Protein AF-A0A3C0X0D8-F1 (afdb_monomer)

Radius of gyration: 14.56 Å; Cα contacts (8 Å, |Δi|>4): 259; chains: 1; bounding box: 40×28×38 Å

Solvent-accessible surface area (backbone atoms only — not comparable to full-atom values): 8316 Å² total; per-residue (Å²): 104,48,67,62,40,47,53,43,26,44,54,46,32,42,74,73,70,47,90,78,86,70,84,64,92,65,103,64,91,64,56,74,63,59,50,51,54,49,46,70,69,69,54,48,88,61,46,81,46,67,41,60,40,74,54,101,51,51,78,62,48,28,42,32,29,27,16,48,43,81,77,11,41,61,46,24,49,31,28,44,55,35,44,60,74,66,5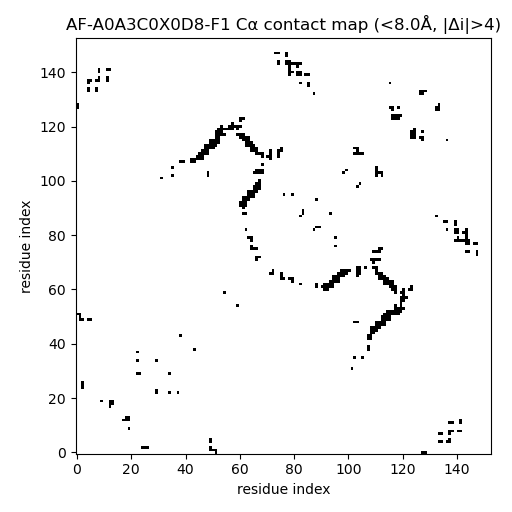8,84,42,72,96,37,72,68,42,80,45,81,45,89,44,82,70,21,58,48,85,80,36,38,18,28,34,36,26,68,16,12,65,44,7,71,72,32,34,55,46,58,70,32,66,68,52,37,49,52,52,14,48,20,40,34,48,6,52,51,52,36,54,66,72,72,109

Nearest PDB structures (foldseek):
  1jwq-assembly1_A  TM=9.237E-01  e=7.953E-11  Paenibacillus polymyxa
  5emi-assembly1_A  TM=9.164E-01  e=5.069E-09  Nostoc punctiforme PCC 73102
  7rag-assembly1_B-2  TM=9.005E-01  e=4.011E-09  Clostridioides difficile
  4rn7-assembly1_A  TM=9.120E-01  e=2.189E-08  Clostridioides difficile 630
  8c0j-assembly1_A  TM=8.207E-01  e=1.267E-07  Citrobacter rodentium

pLDDT: mean 95.79, std 3.97, range [72.44, 98.81]

Foldseek 3Di:
DQLLLVVLLVVLLVVVVDDDDDQDNDPDDRDLVSLLVVCVVVLDQEAEAGAAAADPAQPAKAKEKEAADPLLLLLSVLLVVLQVVLVLGVVHDYHYDYDDDSQRPDPSHRYMYMHQIYCSHPSSVVLVPDPVSSNSSSNSNSRSNVVSVVVVD

Mean predicted aligned error: 2.76 Å

Sequence (153 aa):
ANLTLAFKIKAELEKMGAEVHMTRTGDTTSSTDDKLQMIRRIKPDYCIAVHHNSNNSSSPHGFGSYYSTPYSKKAAEYVLAQTRGTGIYDNSKEIFKWHYYFMARSSVCPVVLTENGFISNPTDFESIKDDGKNTLKAKAIARGIADYFNSIQ

Secondary structure (DSSP, 8-state):
-HHHHHHHHHHHHHHTT-----S-SSSSPPPHHHHHHHHHHH--S-EEEEEEE--SSS---SEEEEESSHHHHHHHHHHHHHHHTT-TTTTS--EEEE---TTTT-SSS-EEEEEEEETTSHHHHHHHH-HHHHHHHHHHHHHHHHHHHHTT-

Structure (mmCIF, N/CA/C/O backbone):
data_AF-A0A3C0X0D8-F1
#
_entry.id   AF-A0A3C0X0D8-F1
#
loop_
_atom_site.group_PDB
_atom_site.id
_atom_site.type_symbol
_atom_site.label_atom_id
_atom_site.label_alt_id
_atom_site.label_comp_id
_atom_site.label_asym_id
_atom_site.label_entity_id
_atom_site.label_seq_id
_atom_site.pdbx_PDB_ins_code
_atom_site.Cartn_x
_atom_site.Cartn_y
_atom_site.Cartn_z
_atom_site.occupancy
_atom_site.B_iso_or_equiv
_atom_site.auth_seq_id
_atom_site.auth_comp_id
_atom_site.auth_asym_id
_atom_site.auth_atom_id
_atom_site.pdbx_PDB_model_num
ATOM 1 N N . ALA A 1 1 ? 10.060 7.113 -2.965 1.00 90.50 1 ALA A N 1
ATOM 2 C CA . ALA A 1 1 ? 9.076 6.116 -3.447 1.00 90.50 1 ALA A CA 1
ATOM 3 C C . ALA A 1 1 ? 7.977 5.844 -2.411 1.00 90.50 1 ALA A C 1
ATOM 5 O O . ALA A 1 1 ? 6.869 6.324 -2.605 1.00 90.50 1 ALA A O 1
ATOM 6 N N . ASN A 1 2 ? 8.256 5.161 -1.287 1.00 96.69 2 ASN A N 1
ATOM 7 C CA . ASN A 1 2 ? 7.209 4.788 -0.310 1.00 96.69 2 ASN A CA 1
ATOM 8 C C . ASN A 1 2 ? 6.441 5.993 0.249 1.00 96.69 2 ASN A C 1
ATOM 10 O O . ASN A 1 2 ? 5.218 5.965 0.286 1.00 96.69 2 ASN A O 1
ATOM 14 N N . LEU A 1 3 ? 7.152 7.052 0.664 1.00 96.56 3 LEU A N 1
ATOM 15 C CA . LEU A 1 3 ? 6.530 8.242 1.258 1.00 96.56 3 LEU A CA 1
ATOM 16 C C . LEU A 1 3 ? 5.560 8.925 0.284 1.00 96.56 3 LEU A C 1
ATOM 18 O O . LEU A 1 3 ? 4.445 9.264 0.665 1.00 96.56 3 LEU A O 1
ATOM 22 N N . THR A 1 4 ? 5.963 9.062 -0.980 1.00 97.12 4 THR A N 1
ATOM 23 C CA . THR A 1 4 ? 5.140 9.632 -2.055 1.00 97.12 4 THR A CA 1
ATOM 24 C C . THR 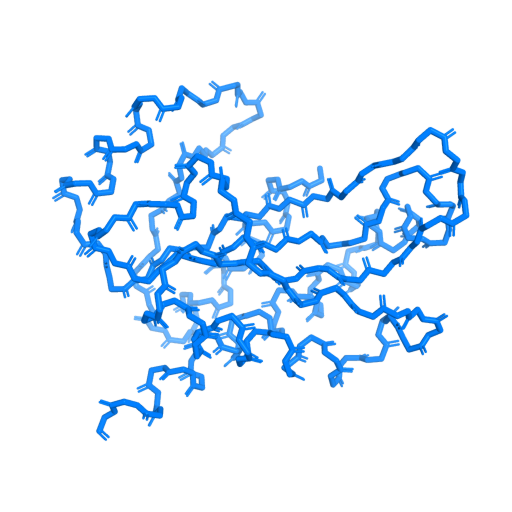A 1 4 ? 3.836 8.858 -2.233 1.00 97.12 4 THR A C 1
ATOM 26 O O . THR A 1 4 ? 2.761 9.454 -2.230 1.00 97.12 4 THR A O 1
ATOM 29 N N . LEU A 1 5 ? 3.913 7.526 -2.339 1.00 98.50 5 LEU A N 1
ATOM 30 C CA . LEU A 1 5 ? 2.724 6.686 -2.473 1.00 98.50 5 LEU A CA 1
ATOM 31 C C . LEU A 1 5 ? 1.853 6.732 -1.208 1.00 98.50 5 LEU A C 1
ATOM 33 O O . LEU A 1 5 ? 0.635 6.842 -1.308 1.00 98.50 5 LEU A O 1
ATOM 37 N N . ALA A 1 6 ? 2.464 6.722 -0.021 1.00 98.50 6 ALA A N 1
ATOM 38 C CA . ALA A 1 6 ? 1.746 6.798 1.248 1.00 98.50 6 ALA A CA 1
ATOM 39 C C . ALA A 1 6 ? 0.968 8.118 1.408 1.00 98.50 6 ALA A C 1
ATOM 41 O O . ALA A 1 6 ? -0.170 8.095 1.866 1.00 98.50 6 ALA A O 1
ATOM 42 N N . PHE A 1 7 ? 1.518 9.257 0.966 1.00 98.62 7 PHE A N 1
ATOM 43 C CA . PHE A 1 7 ? 0.779 10.526 0.942 1.00 98.62 7 PHE A CA 1
ATOM 44 C C . PHE A 1 7 ? -0.417 10.503 -0.012 1.00 98.62 7 PHE A C 1
ATOM 46 O O . PHE A 1 7 ? -1.468 11.051 0.315 1.00 98.62 7 PHE A O 1
ATOM 53 N N . LYS A 1 8 ? -0.288 9.850 -1.171 1.00 98.75 8 LYS A N 1
ATOM 54 C CA . LYS A 1 8 ? -1.419 9.684 -2.093 1.00 98.75 8 LYS A CA 1
ATOM 55 C C . LYS A 1 8 ? -2.494 8.774 -1.497 1.00 98.75 8 LYS A C 1
ATOM 57 O O . LYS A 1 8 ? -3.667 9.113 -1.579 1.00 98.75 8 LYS A O 1
ATOM 62 N N . ILE A 1 9 ? -2.110 7.670 -0.849 1.00 98.81 9 ILE A N 1
ATOM 63 C CA . ILE A 1 9 ? -3.050 6.789 -0.133 1.00 98.81 9 ILE A CA 1
ATOM 64 C C . ILE A 1 9 ? -3.776 7.573 0.964 1.00 98.81 9 ILE A C 1
ATOM 66 O O . ILE A 1 9 ? -5.000 7.516 1.028 1.00 98.81 9 ILE A O 1
ATOM 70 N N . LYS A 1 10 ? -3.045 8.356 1.770 1.00 98.81 10 LYS A N 1
ATOM 71 C CA . LYS A 1 10 ? -3.627 9.260 2.772 1.00 98.81 10 LYS A CA 1
ATOM 72 C C . LYS A 1 10 ? -4.682 10.174 2.152 1.00 98.81 10 LYS A C 1
ATOM 74 O O . LYS A 1 10 ? -5.804 10.201 2.637 1.00 98.81 10 LYS A O 1
ATOM 79 N N . ALA A 1 11 ? -4.343 10.874 1.070 1.00 98.81 11 ALA A N 1
ATOM 80 C CA . ALA A 1 11 ? -5.267 11.797 0.421 1.00 98.81 11 ALA A CA 1
ATOM 81 C C . ALA A 1 11 ? -6.533 11.101 -0.111 1.00 98.81 11 ALA A C 1
ATOM 83 O O . ALA A 1 11 ? -7.616 11.670 -0.030 1.00 98.81 11 ALA A O 1
ATOM 84 N N . GLU A 1 12 ? -6.426 9.885 -0.654 1.00 98.81 12 GLU A N 1
ATOM 85 C CA . GLU A 1 12 ? -7.599 9.128 -1.113 1.00 98.81 12 GLU A CA 1
ATOM 86 C C . GLU A 1 12 ? -8.456 8.611 0.053 1.00 98.81 12 GLU A C 1
ATOM 88 O O . GLU A 1 12 ? -9.678 8.678 -0.029 1.00 98.81 12 GLU A O 1
ATOM 93 N N . LEU A 1 13 ? -7.843 8.164 1.153 1.00 98.81 13 LEU A N 1
ATOM 94 C CA . LEU A 1 13 ? -8.561 7.743 2.361 1.00 98.81 13 LEU A CA 1
ATOM 95 C C . LEU A 1 13 ? -9.284 8.916 3.043 1.00 98.81 13 LEU A C 1
ATOM 97 O O . LEU A 1 13 ? -10.445 8.787 3.423 1.00 98.81 13 LEU A O 1
ATOM 101 N N . GLU A 1 14 ? -8.645 10.082 3.144 1.00 98.69 14 GLU A N 1
ATOM 102 C CA . GLU A 1 14 ? -9.262 11.281 3.730 1.00 98.69 14 GLU A CA 1
ATOM 103 C C . GLU A 1 14 ? -10.443 11.791 2.896 1.00 98.69 14 GLU A C 1
ATOM 105 O O . GLU A 1 14 ? -11.454 12.211 3.453 1.00 98.69 14 GLU A O 1
ATOM 110 N N . LYS A 1 15 ? -10.380 11.682 1.560 1.00 98.56 15 LYS A N 1
ATOM 111 C CA . LYS A 1 15 ? -11.539 11.958 0.686 1.00 98.56 15 LYS A CA 1
ATOM 112 C C . LYS A 1 15 ? -12.721 11.025 0.956 1.00 98.56 15 LYS A C 1
ATOM 114 O O . LYS A 1 15 ? -13.855 11.404 0.684 1.00 98.56 15 LYS A O 1
ATOM 119 N N . MET A 1 16 ? -12.459 9.821 1.461 1.00 97.94 16 MET A N 1
ATOM 120 C CA . MET A 1 16 ? -13.478 8.849 1.868 1.00 97.94 16 MET A CA 1
ATOM 121 C C . MET A 1 16 ? -13.940 9.051 3.322 1.00 97.94 16 MET A C 1
ATOM 123 O O . MET A 1 16 ? -14.750 8.271 3.811 1.00 97.94 16 MET A O 1
ATOM 127 N N . GLY A 1 17 ? -13.452 10.091 4.010 1.00 97.94 17 GLY A N 1
ATOM 128 C CA . GLY A 1 17 ? -13.844 10.432 5.379 1.00 97.94 17 GLY A CA 1
ATOM 129 C C . GLY A 1 17 ? -13.016 9.760 6.475 1.00 97.94 17 GLY A C 1
ATOM 130 O O . GLY A 1 17 ? -13.367 9.886 7.645 1.00 97.94 17 GLY A O 1
ATOM 131 N N . ALA A 1 18 ? -11.930 9.058 6.135 1.00 98.25 18 ALA A N 1
ATOM 132 C CA . ALA A 1 18 ? -11.060 8.442 7.133 1.00 98.25 18 ALA A CA 1
ATOM 133 C C . ALA A 1 18 ? -10.133 9.473 7.799 1.00 98.25 18 ALA A C 1
ATOM 135 O O . ALA A 1 18 ? -9.542 10.319 7.126 1.00 98.25 18 ALA A O 1
ATOM 136 N N . GLU A 1 19 ? -9.924 9.342 9.109 1.00 98.44 19 GLU A N 1
ATOM 137 C CA . GLU A 1 19 ? -8.812 9.996 9.802 1.00 98.44 19 GLU A CA 1
ATOM 138 C C . GLU A 1 19 ? -7.522 9.195 9.566 1.00 98.44 19 GLU A C 1
ATOM 140 O O . GLU A 1 19 ? -7.469 7.988 9.808 1.00 98.44 19 GLU A O 1
ATOM 145 N N . VAL A 1 20 ? -6.465 9.850 9.071 1.00 98.38 20 VAL A N 1
ATOM 146 C CA . VAL A 1 20 ? -5.216 9.169 8.696 1.00 98.38 20 VAL A CA 1
ATOM 147 C C . VAL A 1 20 ? -4.027 9.709 9.478 1.00 98.38 20 VAL A C 1
ATOM 149 O O . VAL A 1 20 ? -3.606 10.855 9.308 1.00 98.38 20 VAL A O 1
ATOM 152 N N . HIS A 1 21 ? -3.387 8.825 10.243 1.00 97.94 21 HIS A N 1
ATOM 153 C CA . HIS A 1 21 ? -2.132 9.119 10.926 1.00 97.94 21 HIS A CA 1
ATOM 154 C C . HIS A 1 21 ? -0.939 8.466 10.220 1.00 97.94 21 HIS A C 1
ATOM 156 O O . HIS A 1 21 ? -0.865 7.248 10.061 1.00 97.94 21 HIS A O 1
ATOM 162 N N . MET A 1 22 ? 0.042 9.281 9.838 1.00 97.31 22 MET A N 1
ATOM 163 C CA . MET A 1 22 ? 1.256 8.828 9.154 1.00 97.31 22 MET A CA 1
ATOM 164 C C . MET A 1 22 ? 2.375 8.534 10.156 1.00 97.31 22 MET A C 1
ATOM 166 O O . MET A 1 22 ? 2.658 9.357 11.021 1.00 97.31 22 MET A O 1
ATOM 170 N N . THR A 1 23 ? 3.096 7.419 9.994 1.00 94.69 23 THR A N 1
ATOM 171 C CA . THR A 1 23 ? 4.252 7.090 10.861 1.00 94.69 23 THR A CA 1
ATOM 172 C C . THR A 1 23 ? 5.461 8.009 10.654 1.00 94.69 23 THR A C 1
ATOM 174 O O . THR A 1 23 ? 6.405 7.986 11.439 1.00 94.69 23 THR A O 1
ATOM 177 N N . ARG A 1 24 ? 5.478 8.752 9.542 1.00 93.81 24 ARG A N 1
ATOM 178 C CA . ARG A 1 24 ? 6.439 9.811 9.212 1.00 93.81 24 ARG A CA 1
ATOM 179 C C . ARG A 1 24 ? 5.867 10.697 8.108 1.00 93.81 24 ARG A C 1
ATOM 181 O O . ARG A 1 24 ? 5.103 10.214 7.275 1.00 93.81 24 ARG A O 1
ATOM 188 N N . THR A 1 25 ? 6.294 11.953 8.066 1.00 93.69 25 THR A N 1
ATOM 189 C CA . THR A 1 25 ? 5.930 12.920 7.014 1.00 93.69 25 THR A CA 1
ATOM 190 C C . THR A 1 25 ? 7.139 13.462 6.249 1.00 93.69 25 THR A C 1
ATOM 192 O O . THR A 1 25 ? 6.969 14.015 5.168 1.00 93.69 25 THR A O 1
ATOM 195 N N . GLY A 1 26 ? 8.354 13.262 6.768 1.00 91.69 26 GLY A N 1
ATOM 196 C CA . GLY A 1 26 ? 9.615 13.566 6.089 1.00 91.69 26 GLY A CA 1
ATOM 197 C C . GLY A 1 26 ? 10.343 12.309 5.613 1.00 91.69 26 GLY A C 1
ATOM 198 O O . GLY A 1 26 ? 9.996 11.181 5.997 1.00 91.69 26 GLY A O 1
ATOM 199 N N . ASP A 1 27 ? 11.379 12.494 4.790 1.00 87.25 27 ASP A N 1
ATOM 200 C CA . ASP A 1 27 ? 12.247 11.396 4.353 1.00 87.25 27 ASP A CA 1
ATOM 201 C C . ASP A 1 27 ? 13.319 11.051 5.388 1.00 87.25 27 ASP A C 1
ATOM 203 O O . ASP A 1 27 ? 14.520 11.148 5.168 1.00 87.25 27 ASP A O 1
ATOM 207 N N . THR A 1 28 ? 12.834 10.686 6.571 1.00 87.25 28 THR A N 1
ATOM 208 C CA . THR A 1 28 ? 13.633 10.289 7.720 1.00 87.25 28 THR A CA 1
ATOM 209 C C . THR A 1 28 ? 13.355 8.837 8.079 1.00 87.25 28 THR A C 1
ATOM 211 O O . THR A 1 28 ? 12.266 8.293 7.842 1.00 87.25 28 THR A O 1
ATOM 214 N N . THR A 1 29 ? 14.349 8.189 8.680 1.00 83.19 29 THR A N 1
ATOM 215 C CA . THR A 1 29 ? 14.166 6.864 9.266 1.00 83.19 29 THR A CA 1
ATOM 216 C C . THR A 1 29 ? 13.192 6.971 10.433 1.00 83.19 29 THR A C 1
ATOM 218 O O . THR A 1 29 ? 13.408 7.735 11.368 1.00 83.19 29 THR A O 1
ATOM 221 N N . SER A 1 30 ? 12.114 6.191 10.383 1.00 80.62 30 SER A N 1
ATOM 222 C CA . SER A 1 30 ? 11.150 6.085 11.478 1.00 80.62 30 SER A CA 1
ATOM 223 C C . SER A 1 30 ? 11.451 4.826 12.283 1.00 80.62 30 SER A C 1
ATOM 225 O O . SER A 1 30 ? 11.503 3.730 11.706 1.00 80.62 30 SER A O 1
ATOM 227 N N . SER A 1 31 ? 11.660 4.999 13.591 1.00 89.06 31 SER A N 1
ATOM 228 C CA . SER A 1 31 ? 11.970 3.907 14.507 1.00 89.06 31 SER A CA 1
ATOM 229 C C . SER A 1 31 ? 10.856 2.872 14.508 1.00 89.06 31 SER A C 1
ATOM 231 O O . SER A 1 31 ? 9.660 3.160 14.542 1.00 89.06 31 SER A O 1
ATOM 233 N N . THR A 1 32 ? 11.290 1.627 14.479 1.00 87.56 32 THR A N 1
ATOM 234 C CA . THR A 1 32 ? 10.453 0.445 14.577 1.00 87.56 32 THR A CA 1
ATOM 235 C C . THR A 1 32 ? 9.656 0.423 15.894 1.00 87.56 32 THR A C 1
ATOM 237 O O . THR A 1 32 ? 8.484 0.048 15.881 1.00 87.56 32 THR A O 1
ATOM 240 N N . ASP A 1 33 ? 10.238 0.897 17.004 1.00 88.75 33 ASP A N 1
ATOM 241 C CA . ASP A 1 33 ? 9.530 1.003 18.288 1.00 88.75 33 ASP A CA 1
ATOM 242 C C . ASP A 1 33 ? 8.511 2.152 18.290 1.00 88.75 33 ASP A C 1
ATOM 244 O O . ASP A 1 33 ? 7.352 1.933 18.642 1.00 88.75 33 ASP A O 1
ATOM 248 N N . ASP A 1 34 ? 8.876 3.332 17.772 1.00 91.25 34 ASP A N 1
ATOM 249 C CA . ASP A 1 34 ? 7.966 4.487 17.691 1.00 91.25 34 ASP A CA 1
ATOM 250 C C . ASP A 1 34 ? 6.684 4.148 16.922 1.00 91.25 34 ASP A C 1
ATOM 252 O O . ASP A 1 34 ? 5.584 4.524 17.331 1.00 91.25 34 ASP A O 1
ATOM 256 N N . LYS A 1 35 ? 6.806 3.375 15.834 1.00 92.88 35 LYS A N 1
ATOM 257 C CA . LYS A 1 35 ? 5.656 2.882 15.063 1.00 92.88 35 LYS A CA 1
ATOM 258 C C . LYS A 1 35 ? 4.739 1.985 15.895 1.00 92.88 35 LYS A C 1
ATOM 260 O O . LYS A 1 35 ? 3.518 2.121 15.804 1.00 92.88 35 LYS A O 1
ATOM 265 N N . LEU A 1 36 ? 5.294 1.084 16.714 1.00 90.12 36 LEU A N 1
ATOM 266 C CA . LEU A 1 36 ? 4.486 0.249 17.610 1.00 90.12 36 LEU A CA 1
ATOM 267 C C . LEU A 1 36 ? 3.814 1.078 18.697 1.00 90.12 36 LEU A C 1
ATOM 269 O O . LEU A 1 36 ? 2.634 0.866 18.971 1.00 90.12 36 LEU A O 1
ATOM 273 N N . GLN A 1 37 ? 4.542 2.009 19.313 1.00 92.81 37 GLN A N 1
ATOM 274 C CA . GLN A 1 37 ? 3.980 2.880 20.344 1.00 92.81 37 GLN A CA 1
ATOM 275 C C . GLN A 1 37 ? 2.859 3.751 19.780 1.00 92.81 37 GLN A C 1
ATOM 277 O O . GLN A 1 37 ? 1.820 3.922 20.415 1.00 92.81 37 GLN A O 1
ATOM 282 N N . MET A 1 38 ? 3.027 4.246 18.554 1.00 95.00 38 MET A N 1
ATOM 283 C CA . MET A 1 38 ? 1.997 4.982 17.837 1.00 95.00 38 MET A CA 1
ATOM 284 C C . MET A 1 38 ? 0.739 4.134 17.617 1.00 95.00 38 MET A C 1
ATOM 286 O O . MET A 1 38 ? -0.340 4.568 18.008 1.00 95.00 38 MET A O 1
ATOM 290 N N . ILE A 1 39 ? 0.864 2.916 17.074 1.00 94.94 39 ILE A N 1
ATOM 291 C CA . ILE A 1 39 ? -0.288 2.018 16.873 1.00 94.94 39 ILE A CA 1
ATOM 292 C C . ILE A 1 39 ? -0.975 1.675 18.199 1.00 94.94 39 ILE A C 1
ATOM 294 O O . ILE A 1 39 ? -2.198 1.698 18.271 1.00 94.94 39 ILE A O 1
ATOM 298 N N . ARG A 1 40 ? -0.216 1.390 19.263 1.00 94.50 40 ARG A N 1
ATOM 299 C CA . ARG A 1 40 ? -0.776 1.062 20.587 1.00 94.50 40 ARG A CA 1
ATOM 300 C C . ARG A 1 40 ? -1.515 2.233 21.231 1.00 94.50 40 ARG A C 1
ATOM 302 O O . ARG A 1 40 ? -2.493 2.007 21.940 1.00 94.50 40 ARG A O 1
ATOM 309 N N . ARG A 1 41 ? -1.036 3.460 21.007 1.00 96.69 41 ARG A N 1
ATOM 310 C CA . ARG A 1 41 ? -1.643 4.686 21.538 1.00 96.69 41 ARG A CA 1
ATOM 311 C C . ARG A 1 41 ? -2.896 5.078 20.762 1.00 96.69 41 ARG A C 1
ATOM 313 O O . ARG A 1 41 ? -3.912 5.351 21.383 1.00 96.69 41 ARG A O 1
ATOM 320 N N . ILE A 1 42 ? -2.803 5.114 19.433 1.00 97.12 42 ILE A N 1
ATOM 321 C CA . ILE A 1 42 ? -3.895 5.545 18.548 1.00 97.12 42 ILE A CA 1
ATOM 322 C C . ILE A 1 42 ? -4.994 4.483 18.487 1.00 97.12 42 ILE A C 1
ATOM 324 O O . ILE A 1 42 ? -6.163 4.837 18.445 1.00 97.12 42 ILE A O 1
ATOM 328 N N . LYS A 1 43 ? -4.620 3.195 18.523 1.00 96.62 43 LYS A N 1
ATOM 329 C CA . LYS A 1 43 ? -5.524 2.050 18.328 1.00 96.62 43 LYS A CA 1
ATOM 330 C C . LYS A 1 43 ? -6.379 2.209 17.057 1.00 96.62 43 LYS A C 1
ATOM 332 O O . LYS A 1 43 ? -7.600 2.215 17.157 1.00 96.62 43 LYS A O 1
ATOM 337 N N . PRO A 1 44 ? -5.749 2.377 15.877 1.00 97.25 44 PRO A N 1
ATOM 338 C CA . PRO A 1 44 ? -6.487 2.618 14.641 1.00 97.25 44 PRO A CA 1
ATOM 339 C C . PRO A 1 44 ? -7.310 1.389 14.246 1.00 97.25 44 PRO A C 1
ATOM 341 O O . PRO A 1 44 ? -6.941 0.268 14.589 1.00 97.25 44 PRO A O 1
ATOM 344 N N . ASP A 1 45 ? -8.352 1.574 13.442 1.00 97.50 45 ASP A N 1
ATOM 345 C CA . ASP A 1 45 ? -9.157 0.461 12.918 1.00 97.50 45 ASP A CA 1
ATOM 346 C C . ASP A 1 45 ? -8.425 -0.360 11.840 1.00 97.50 45 ASP A C 1
ATOM 348 O O . ASP A 1 45 ? -8.795 -1.497 11.546 1.00 97.50 45 ASP A O 1
ATOM 352 N N . TYR A 1 46 ? -7.371 0.208 11.242 1.00 97.69 46 TYR A N 1
AT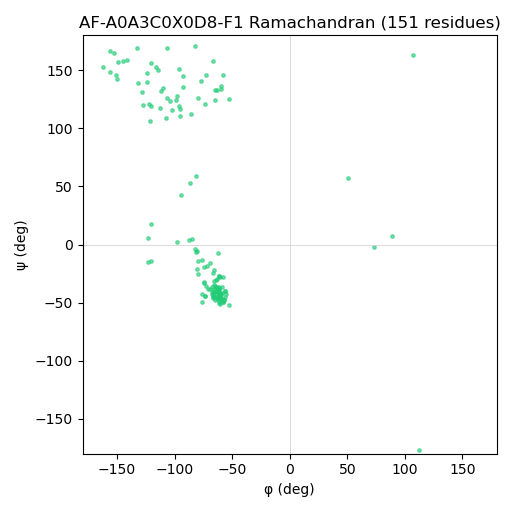OM 353 C CA . TYR A 1 46 ? -6.570 -0.407 10.184 1.00 97.69 46 TYR A CA 1
ATOM 354 C C . TYR A 1 46 ? -5.158 0.191 10.130 1.00 97.69 46 TYR A C 1
ATOM 356 O O . TYR A 1 46 ? -4.964 1.386 10.355 1.00 97.69 46 TYR A O 1
ATOM 364 N N . CYS A 1 47 ? -4.160 -0.608 9.743 1.00 97.88 47 CYS A N 1
ATOM 365 C CA . CYS A 1 47 ? -2.822 -0.127 9.405 1.00 97.88 47 CYS A CA 1
ATOM 366 C C . CYS A 1 47 ? -2.350 -0.641 8.034 1.00 97.88 47 CYS A C 1
ATOM 368 O O . CYS A 1 47 ? -2.378 -1.838 7.752 1.00 97.88 47 CYS A O 1
ATOM 370 N N . ILE A 1 48 ? -1.853 0.272 7.192 1.00 98.19 48 ILE A N 1
ATOM 371 C CA . ILE A 1 48 ? -1.235 -0.039 5.897 1.00 98.19 48 ILE A CA 1
ATOM 372 C C . ILE A 1 48 ? 0.265 0.288 5.930 1.00 98.19 48 ILE A C 1
ATOM 374 O O . ILE A 1 48 ? 0.669 1.437 6.104 1.00 98.19 48 ILE A O 1
ATOM 378 N N . ALA A 1 49 ? 1.113 -0.726 5.760 1.00 97.25 49 ALA A N 1
ATOM 379 C CA . ALA A 1 49 ? 2.557 -0.573 5.620 1.00 97.25 49 ALA A CA 1
ATOM 380 C C . ALA A 1 49 ? 2.935 -0.544 4.130 1.00 97.25 49 ALA A C 1
ATOM 382 O O . ALA A 1 49 ? 2.849 -1.551 3.428 1.00 97.25 49 ALA A O 1
ATOM 383 N N . VAL A 1 50 ? 3.363 0.622 3.641 1.00 98.19 50 VAL A N 1
ATOM 384 C CA . VAL A 1 50 ? 3.613 0.868 2.211 1.00 98.19 50 VAL A CA 1
ATOM 385 C C . VAL A 1 50 ? 5.087 0.649 1.866 1.00 98.19 50 VAL 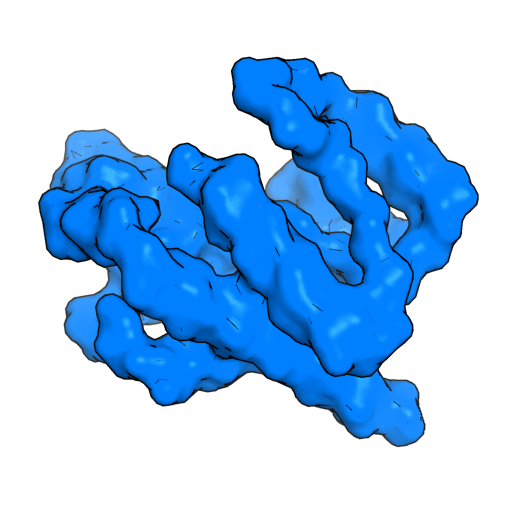A C 1
ATOM 387 O O . VAL A 1 50 ? 5.961 1.377 2.348 1.00 98.19 50 VAL A O 1
ATOM 390 N N . HIS A 1 51 ? 5.358 -0.332 1.007 1.00 97.88 51 HIS A N 1
ATOM 391 C CA . HIS A 1 51 ? 6.692 -0.737 0.574 1.00 97.88 51 HIS A CA 1
ATOM 392 C C . HIS A 1 51 ? 6.793 -0.905 -0.952 1.00 97.88 51 HIS A C 1
ATOM 394 O O . HIS A 1 51 ? 5.792 -0.852 -1.675 1.00 97.88 51 HIS A O 1
ATOM 400 N N . HIS A 1 52 ? 8.034 -1.044 -1.418 1.00 98.00 52 HIS A N 1
ATOM 401 C CA . HIS A 1 52 ? 8.406 -1.521 -2.745 1.00 98.00 52 HIS A CA 1
ATOM 402 C C . HIS A 1 52 ? 9.486 -2.585 -2.563 1.00 98.00 52 HIS A C 1
ATOM 404 O O . HIS A 1 52 ? 10.397 -2.407 -1.745 1.00 98.00 52 HIS A O 1
ATOM 410 N N . ASN A 1 53 ? 9.385 -3.660 -3.335 1.00 97.25 53 ASN A N 1
ATOM 411 C CA . ASN A 1 53 ? 10.220 -4.832 -3.161 1.00 97.25 53 ASN A CA 1
ATOM 412 C C . ASN A 1 53 ? 11.580 -4.626 -3.836 1.00 97.25 53 ASN A C 1
ATOM 414 O O . ASN A 1 53 ? 11.794 -3.681 -4.603 1.00 97.25 53 ASN A O 1
ATOM 418 N N . SER A 1 54 ? 12.501 -5.547 -3.597 1.00 96.38 54 SER A N 1
ATOM 419 C CA . SER A 1 54 ? 13.748 -5.646 -4.341 1.00 96.38 54 SER A CA 1
ATOM 420 C C . SER A 1 54 ? 14.220 -7.093 -4.411 1.00 96.38 54 SER A C 1
ATOM 422 O O . SER A 1 54 ? 13.851 -7.950 -3.607 1.00 96.38 54 SER A O 1
ATOM 424 N N . ASN A 1 55 ? 15.031 -7.387 -5.418 1.00 96.69 55 ASN A N 1
ATOM 425 C CA . ASN A 1 55 ? 15.674 -8.677 -5.588 1.00 96.69 55 ASN A CA 1
ATOM 426 C C . ASN A 1 55 ? 17.073 -8.479 -6.188 1.00 96.69 55 ASN A C 1
ATOM 428 O O . ASN A 1 55 ? 17.334 -7.467 -6.834 1.00 96.69 55 ASN A O 1
ATOM 432 N N . ASN A 1 56 ? 17.966 -9.453 -5.997 1.00 96.88 56 ASN A N 1
ATOM 433 C CA . ASN A 1 56 ? 19.302 -9.435 -6.606 1.00 96.88 56 ASN A CA 1
ATOM 434 C C . ASN A 1 56 ? 19.246 -9.574 -8.138 1.00 96.88 56 ASN A C 1
ATOM 436 O O . ASN A 1 56 ? 20.167 -9.156 -8.831 1.00 96.88 56 ASN A O 1
ATOM 440 N N . SER A 1 57 ? 18.172 -10.168 -8.661 1.00 96.94 57 SER A N 1
ATOM 441 C CA . SER A 1 57 ? 17.848 -10.209 -10.086 1.00 96.94 57 SER A CA 1
ATOM 442 C C . SER A 1 57 ? 16.863 -9.097 -10.457 1.00 96.94 57 SER A C 1
ATOM 444 O O . SER A 1 57 ? 16.007 -8.711 -9.659 1.00 96.94 57 SER A O 1
ATOM 446 N N . SER A 1 58 ? 16.932 -8.628 -11.702 1.00 96.31 58 SER A N 1
ATOM 447 C CA . SER A 1 58 ? 15.962 -7.690 -12.278 1.00 96.31 58 SER A CA 1
ATOM 448 C C . SER A 1 58 ? 14.689 -8.362 -12.806 1.00 96.31 58 SER A C 1
ATOM 450 O O . SER A 1 58 ? 13.777 -7.674 -13.256 1.00 96.31 58 SER A O 1
ATOM 452 N N . SER A 1 59 ? 14.603 -9.696 -12.772 1.00 95.62 59 SER A N 1
ATOM 453 C CA . SER A 1 59 ? 13.461 -10.446 -13.311 1.00 95.62 59 SER A CA 1
ATOM 454 C C . SER A 1 59 ? 12.183 -10.361 -12.455 1.00 95.62 59 SER A C 1
ATOM 456 O O . SER A 1 59 ? 11.116 -10.170 -13.045 1.00 95.62 59 SER A O 1
ATOM 458 N N . PRO A 1 60 ? 12.222 -10.482 -11.110 1.00 96.44 60 PRO A N 1
ATOM 459 C CA . PRO A 1 60 ? 11.015 -10.394 -10.288 1.00 96.44 60 PRO A CA 1
ATOM 460 C C . PRO A 1 60 ? 10.354 -9.022 -10.385 1.00 96.44 60 PRO A C 1
ATOM 462 O O . PRO A 1 60 ? 11.030 -8.007 -10.270 1.00 96.44 60 PRO A O 1
ATOM 465 N N . HIS A 1 61 ? 9.042 -9.010 -10.582 1.00 96.94 61 HIS A N 1
ATOM 466 C CA . HIS A 1 61 ? 8.219 -7.815 -10.741 1.00 96.94 61 HIS A CA 1
ATOM 467 C C . HIS A 1 61 ? 6.793 -8.109 -10.272 1.00 96.94 61 HIS A C 1
ATOM 469 O O . HIS A 1 61 ? 6.427 -9.276 -10.106 1.00 96.94 61 HIS A O 1
ATOM 475 N N . GLY A 1 62 ? 5.997 -7.064 -10.061 1.00 97.06 62 GLY A N 1
ATOM 476 C CA . GLY A 1 62 ? 4.598 -7.174 -9.667 1.00 97.06 62 GLY A CA 1
ATOM 477 C C . GLY A 1 62 ? 4.281 -6.686 -8.258 1.00 97.06 62 GLY A C 1
ATOM 478 O O . GLY A 1 62 ? 5.127 -6.173 -7.522 1.00 97.06 62 GLY A O 1
ATOM 479 N N . PHE A 1 63 ? 3.016 -6.859 -7.884 1.00 98.19 63 PHE A N 1
ATOM 480 C CA . PHE A 1 63 ? 2.480 -6.441 -6.594 1.00 98.19 63 PHE A CA 1
ATOM 481 C C . PHE A 1 63 ? 2.545 -7.550 -5.543 1.00 98.19 63 PHE A C 1
ATOM 483 O O . PHE A 1 63 ? 2.309 -8.721 -5.842 1.00 98.19 63 PHE A O 1
ATOM 490 N N . GLY A 1 64 ? 2.791 -7.171 -4.290 1.00 97.94 64 GLY A N 1
ATOM 491 C CA . GLY A 1 64 ? 2.673 -8.054 -3.136 1.00 97.94 64 GLY A CA 1
ATOM 492 C C . GLY A 1 64 ? 1.723 -7.513 -2.073 1.00 97.94 64 GLY A C 1
ATOM 493 O O . GLY A 1 64 ? 1.751 -6.328 -1.755 1.00 97.94 64 GLY A O 1
ATOM 494 N N . SER A 1 65 ? 0.920 -8.396 -1.485 1.00 98.25 65 SER A N 1
ATOM 495 C CA . SER A 1 65 ? 0.066 -8.135 -0.327 1.00 98.25 65 SER A CA 1
ATOM 496 C C . SER A 1 65 ? 0.336 -9.186 0.748 1.00 98.25 65 SER A C 1
ATOM 498 O O . SER A 1 65 ? 0.190 -10.394 0.526 1.00 98.25 65 SER A O 1
ATOM 500 N N . TYR A 1 66 ? 0.772 -8.721 1.915 1.00 98.44 66 TYR A N 1
ATOM 501 C CA . TYR A 1 66 ? 1.232 -9.556 3.015 1.00 98.44 66 TYR A CA 1
ATOM 502 C C . TYR A 1 66 ? 0.451 -9.274 4.294 1.00 98.44 66 TYR A C 1
ATOM 504 O O . TYR A 1 66 ? 0.065 -8.141 4.584 1.00 98.44 66 TYR A O 1
ATOM 512 N N . TYR A 1 67 ? 0.291 -10.324 5.091 1.00 98.12 67 TYR A N 1
ATOM 513 C CA . TYR A 1 67 ? -0.363 -10.307 6.397 1.00 98.12 67 TYR A CA 1
ATOM 514 C C . TYR A 1 67 ? 0.388 -11.230 7.365 1.00 98.12 67 TYR A C 1
ATOM 516 O O . TYR A 1 67 ? 1.099 -12.141 6.932 1.00 98.12 67 TYR A O 1
ATOM 524 N N . SER A 1 68 ? 0.231 -11.029 8.677 1.00 97.31 68 SER A N 1
ATOM 525 C CA . SER A 1 68 ? 0.781 -11.957 9.686 1.00 97.31 68 SER A CA 1
ATOM 526 C C . SER A 1 68 ? -0.259 -12.525 10.651 1.00 97.31 68 SER A C 1
ATOM 528 O O . SER A 1 68 ? 0.030 -13.515 11.323 1.00 97.31 68 SER A O 1
ATOM 530 N N . THR A 1 69 ? -1.459 -11.944 10.729 1.00 95.19 69 THR A N 1
ATOM 531 C CA . THR A 1 69 ? -2.537 -12.417 11.611 1.00 95.19 69 THR A CA 1
ATOM 532 C C . THR A 1 69 ? -3.727 -12.935 10.797 1.00 95.19 69 THR A C 1
ATOM 534 O O . THR A 1 69 ? -3.969 -12.430 9.696 1.00 95.19 69 THR A O 1
ATOM 537 N N . PRO A 1 70 ? -4.500 -13.914 11.310 1.00 92.56 70 PRO A N 1
ATOM 538 C CA . PRO A 1 70 ? -5.671 -14.437 10.602 1.00 92.56 70 PRO A CA 1
ATOM 539 C C . PRO A 1 70 ? -6.698 -13.362 10.231 1.00 92.56 70 PRO A C 1
ATOM 541 O O . PRO A 1 70 ? -7.205 -13.364 9.113 1.00 92.56 70 PRO A O 1
ATOM 544 N N . TYR A 1 71 ? -6.958 -12.401 11.121 1.00 92.00 71 TYR A N 1
ATOM 545 C CA . TYR A 1 71 ? -7.928 -11.335 10.856 1.00 92.00 71 TYR A CA 1
ATOM 546 C C . TYR A 1 71 ? -7.410 -10.267 9.875 1.00 92.00 71 TYR A C 1
ATOM 548 O O . TYR A 1 71 ? -8.214 -9.579 9.257 1.00 92.00 71 TYR A O 1
ATOM 556 N N . SER A 1 72 ? -6.092 -10.154 9.659 1.00 97.25 72 SER A N 1
ATOM 557 C CA . SER A 1 72 ? -5.533 -9.263 8.624 1.00 97.25 72 SER A CA 1
ATOM 558 C C . SER A 1 72 ? -5.609 -9.868 7.220 1.00 97.25 72 SER A C 1
ATOM 560 O O . SER A 1 72 ? -5.419 -9.157 6.235 1.00 97.25 72 SER A O 1
ATOM 562 N N . LYS A 1 73 ? -5.882 -11.176 7.101 1.00 97.56 73 LYS A N 1
ATOM 563 C CA . LYS A 1 73 ? -5.928 -11.866 5.807 1.00 97.56 73 LYS A CA 1
ATOM 564 C C . LYS A 1 73 ? -7.014 -11.289 4.897 1.00 97.56 73 LYS A C 1
ATOM 566 O O . LYS A 1 73 ? -6.703 -10.915 3.774 1.00 97.56 73 LYS A O 1
ATOM 571 N N . LYS A 1 74 ? -8.249 -11.152 5.399 1.00 97.62 74 LYS A N 1
ATOM 572 C CA . LYS A 1 74 ? -9.385 -10.613 4.626 1.00 97.62 74 LYS A CA 1
ATOM 573 C C . LYS A 1 74 ? -9.112 -9.177 4.155 1.00 97.62 74 LYS A C 1
ATOM 575 O O . LYS A 1 74 ? -9.348 -8.845 3.001 1.00 97.62 74 LYS A O 1
ATOM 580 N N . ALA A 1 75 ? -8.537 -8.346 5.027 1.00 98.06 75 ALA A N 1
ATOM 581 C CA . ALA A 1 75 ? -8.074 -7.000 4.683 1.00 98.06 75 ALA A CA 1
ATOM 582 C C . ALA A 1 75 ? -7.052 -7.008 3.529 1.00 98.06 75 ALA A C 1
ATOM 584 O O . ALA A 1 75 ? -7.191 -6.269 2.554 1.00 98.06 75 ALA A O 1
ATOM 585 N N . ALA A 1 76 ? -6.048 -7.885 3.607 1.00 98.44 76 ALA A N 1
ATOM 586 C CA . ALA A 1 76 ? -5.021 -8.021 2.579 1.00 98.44 76 ALA A CA 1
ATOM 587 C C . ALA A 1 76 ? -5.580 -8.534 1.235 1.00 98.44 76 ALA A C 1
ATOM 589 O O . ALA A 1 76 ? -5.062 -8.148 0.183 1.00 98.44 76 ALA A O 1
ATOM 590 N N . GLU A 1 77 ? -6.629 -9.366 1.261 1.00 98.31 77 GLU A N 1
ATOM 591 C CA . GLU A 1 77 ? -7.336 -9.866 0.071 1.00 98.31 77 GLU A CA 1
ATOM 592 C C . GLU A 1 77 ? -8.072 -8.749 -0.674 1.00 98.31 77 GLU A C 1
ATOM 594 O O . GLU A 1 77 ? -7.946 -8.664 -1.894 1.00 98.31 77 GLU A O 1
ATOM 599 N N . TYR A 1 78 ? -8.779 -7.856 0.027 1.00 98.56 78 TYR A N 1
ATOM 600 C CA . TYR A 1 78 ? -9.468 -6.736 -0.628 1.00 98.56 78 TYR A CA 1
ATOM 601 C C . TYR A 1 78 ? -8.498 -5.738 -1.263 1.00 98.56 78 TYR A C 1
ATOM 603 O O . TYR A 1 78 ? -8.714 -5.299 -2.395 1.00 98.56 78 TYR A O 1
ATOM 611 N N . VAL A 1 79 ? -7.390 -5.424 -0.582 1.00 98.62 79 VAL A N 1
ATOM 612 C CA . VAL A 1 79 ? -6.325 -4.585 -1.157 1.00 98.62 79 VAL A CA 1
ATOM 613 C C . VAL A 1 79 ? -5.730 -5.233 -2.407 1.00 98.62 79 VAL A C 1
ATOM 615 O O . VAL A 1 79 ? -5.534 -4.558 -3.416 1.00 98.62 79 VAL A O 1
ATOM 618 N N . LEU A 1 80 ? -5.477 -6.543 -2.371 1.00 98.12 80 LEU A N 1
ATOM 619 C CA . LEU A 1 80 ? -4.994 -7.281 -3.534 1.00 98.12 80 LEU A CA 1
ATOM 620 C C . LEU A 1 80 ? -5.992 -7.235 -4.697 1.00 98.12 80 LEU A C 1
ATOM 622 O O . LEU A 1 80 ? -5.601 -6.916 -5.816 1.00 98.12 80 LEU A O 1
ATOM 626 N N . ALA A 1 81 ? -7.268 -7.522 -4.433 1.00 97.94 81 ALA A N 1
ATOM 627 C CA . ALA A 1 81 ? -8.312 -7.570 -5.451 1.00 97.94 81 ALA A CA 1
ATOM 628 C C . ALA A 1 81 ? -8.493 -6.218 -6.161 1.00 97.94 81 ALA A C 1
ATOM 630 O O . ALA A 1 81 ? -8.573 -6.173 -7.390 1.00 97.94 81 ALA A O 1
ATOM 631 N N . GLN A 1 82 ? -8.491 -5.113 -5.410 1.00 98.31 82 GLN A N 1
ATOM 632 C CA . GLN A 1 82 ? -8.582 -3.773 -5.993 1.00 98.31 82 GLN A CA 1
ATOM 633 C C . GLN A 1 82 ? -7.319 -3.394 -6.774 1.00 98.31 82 GLN A C 1
ATOM 635 O O . GLN A 1 82 ? -7.425 -2.806 -7.850 1.00 98.31 82 GLN A O 1
ATOM 640 N N . THR A 1 83 ? -6.126 -3.763 -6.293 1.00 97.25 83 THR A N 1
ATOM 641 C CA . THR A 1 83 ? -4.885 -3.528 -7.047 1.00 97.25 83 THR A CA 1
ATOM 642 C C . THR A 1 83 ? -4.845 -4.342 -8.342 1.00 97.25 83 THR A C 1
ATOM 644 O O . THR A 1 83 ? -4.440 -3.799 -9.373 1.00 97.25 83 THR A O 1
ATOM 647 N N . ARG A 1 84 ? -5.328 -5.591 -8.340 1.00 95.25 84 ARG A N 1
ATOM 648 C CA . ARG A 1 84 ? -5.472 -6.414 -9.554 1.00 95.25 84 ARG A CA 1
ATOM 649 C C . ARG A 1 84 ? -6.319 -5.717 -10.612 1.00 95.25 84 ARG A C 1
ATOM 651 O O . ARG A 1 84 ? -5.930 -5.637 -11.769 1.00 95.25 84 ARG A O 1
ATOM 658 N N . GLY A 1 85 ? -7.443 -5.132 -10.198 1.00 94.50 85 GLY A N 1
ATOM 659 C CA . GLY A 1 85 ? -8.354 -4.407 -11.088 1.00 94.50 85 GLY A CA 1
ATOM 660 C C . GLY A 1 85 ? -7.759 -3.165 -11.766 1.00 94.50 85 GLY A C 1
ATOM 661 O O . GLY A 1 85 ? -8.411 -2.582 -12.628 1.00 94.50 85 GLY A O 1
ATOM 662 N N . THR A 1 86 ? -6.543 -2.737 -11.402 1.00 95.00 86 THR A N 1
ATOM 663 C CA . THR A 1 86 ? -5.877 -1.586 -12.038 1.00 95.00 86 THR A CA 1
ATOM 664 C C . THR A 1 86 ? -5.193 -1.908 -13.361 1.00 95.00 86 THR A C 1
ATOM 666 O O . THR A 1 86 ? -4.887 -0.982 -14.110 1.00 95.00 86 THR A O 1
ATOM 669 N N . GLY A 1 87 ? -4.874 -3.177 -13.622 1.00 94.00 87 GLY A N 1
ATOM 670 C CA . GLY A 1 87 ? -4.095 -3.585 -14.790 1.00 94.00 87 GLY A CA 1
ATOM 671 C C . GLY A 1 87 ? -2.597 -3.246 -14.740 1.00 94.00 87 GLY A C 1
ATOM 672 O O . GLY A 1 87 ? -1.846 -3.586 -15.652 1.00 94.00 87 GLY A O 1
ATOM 673 N N . ILE A 1 88 ? -2.113 -2.576 -13.682 1.00 94.38 88 ILE A N 1
ATOM 674 C CA . ILE A 1 88 ? -0.712 -2.113 -13.591 1.00 94.38 88 ILE A CA 1
ATOM 675 C C . ILE A 1 88 ? 0.274 -3.289 -13.594 1.00 94.38 88 ILE A C 1
ATOM 677 O O . ILE A 1 88 ? 1.404 -3.145 -14.061 1.00 94.38 88 ILE A O 1
ATOM 681 N N . TYR A 1 89 ? -0.161 -4.440 -13.081 1.00 94.31 89 TYR A N 1
ATOM 682 C CA . TYR A 1 89 ? 0.675 -5.608 -12.826 1.00 94.31 89 TYR A CA 1
ATOM 683 C C . TYR A 1 89 ? 0.213 -6.863 -13.589 1.00 94.31 89 TYR A C 1
ATOM 685 O O . TYR A 1 89 ? 0.640 -7.959 -13.233 1.00 94.31 89 TYR A O 1
ATOM 693 N N . ASP A 1 90 ? -0.613 -6.732 -14.636 1.00 90.31 90 ASP A N 1
ATOM 694 C CA . ASP A 1 90 ? -1.239 -7.867 -15.353 1.00 90.31 90 ASP A CA 1
ATOM 695 C C . ASP A 1 90 ? -0.237 -8.872 -15.939 1.00 90.31 90 ASP A C 1
ATOM 697 O O . ASP A 1 90 ? -0.526 -10.061 -16.057 1.00 90.31 90 ASP A O 1
ATOM 701 N N . ASN A 1 91 ? 0.972 -8.413 -16.263 1.00 86.44 91 ASN A N 1
ATOM 702 C CA . ASN A 1 91 ? 2.038 -9.266 -16.791 1.00 86.44 91 ASN A CA 1
ATOM 703 C C . ASN A 1 91 ? 2.852 -9.981 -15.697 1.00 86.44 91 ASN A C 1
ATOM 705 O O . ASN A 1 91 ? 3.836 -10.650 -16.005 1.00 86.44 91 ASN A O 1
ATOM 709 N N . SER A 1 92 ? 2.462 -9.846 -14.427 1.00 87.94 92 SER A N 1
ATOM 710 C CA . SER A 1 92 ? 3.181 -10.384 -13.272 1.00 87.94 92 SER A CA 1
ATOM 711 C C . SER A 1 92 ? 2.326 -11.362 -12.467 1.00 87.94 92 SER A C 1
ATOM 713 O O . SER A 1 92 ? 1.097 -11.300 -12.462 1.00 87.94 92 SER A O 1
ATOM 715 N N . LYS A 1 93 ? 2.983 -12.264 -11.732 1.00 84.06 93 LYS A N 1
ATOM 716 C CA . LYS A 1 93 ? 2.306 -13.061 -10.705 1.00 84.06 93 LYS A CA 1
ATOM 717 C C . LYS A 1 93 ? 2.287 -12.270 -9.407 1.00 84.06 93 LYS A C 1
ATOM 719 O O . LYS A 1 93 ? 3.330 -12.078 -8.787 1.00 84.06 93 LYS A O 1
ATOM 724 N N . GLU A 1 94 ? 1.098 -11.856 -8.991 1.00 90.50 94 GLU A N 1
ATOM 725 C CA . GLU A 1 94 ? 0.898 -11.227 -7.691 1.00 90.50 94 GLU A CA 1
ATOM 726 C C . GLU A 1 94 ? 1.355 -12.136 -6.547 1.00 90.50 94 GLU A C 1
ATOM 728 O O . GLU A 1 94 ? 1.198 -13.361 -6.582 1.00 90.50 94 GLU A O 1
ATOM 733 N N . ILE A 1 95 ? 1.877 -11.521 -5.490 1.00 96.12 95 ILE A N 1
ATOM 734 C CA . ILE A 1 95 ? 2.280 -12.220 -4.278 1.00 96.12 95 ILE A CA 1
ATOM 735 C C . ILE A 1 95 ? 1.205 -11.998 -3.222 1.00 96.12 95 ILE A C 1
ATOM 737 O O . ILE A 1 95 ? 1.016 -10.888 -2.738 1.00 96.12 95 ILE A O 1
ATOM 741 N N . PHE A 1 96 ? 0.538 -13.072 -2.812 1.00 97.56 96 PHE A N 1
ATOM 742 C CA . PHE A 1 96 ? -0.360 -13.056 -1.663 1.00 97.56 96 PHE A CA 1
ATOM 743 C C . PHE A 1 96 ? 0.104 -14.079 -0.638 1.00 97.56 96 PHE A C 1
ATOM 745 O O . PHE A 1 96 ? 0.000 -15.286 -0.867 1.00 97.56 96 PHE A O 1
ATOM 752 N N . LYS A 1 97 ? 0.689 -13.618 0.473 1.00 97.12 97 LYS A N 1
ATOM 753 C CA . LYS A 1 97 ? 1.401 -14.527 1.378 1.00 97.12 97 LYS A CA 1
ATOM 754 C C . LYS A 1 97 ? 1.366 -14.078 2.832 1.00 97.12 97 LYS A C 1
ATOM 756 O O . LYS A 1 97 ? 1.554 -12.906 3.145 1.00 97.12 97 LYS A O 1
ATOM 761 N N . TRP A 1 98 ? 1.244 -15.054 3.730 1.00 97.75 98 TRP A N 1
ATOM 762 C CA . TRP A 1 98 ? 1.616 -14.855 5.125 1.00 97.75 98 TRP A CA 1
ATOM 763 C C . TRP A 1 98 ? 3.128 -14.605 5.243 1.00 97.75 98 TRP A C 1
ATOM 765 O O . TRP A 1 98 ? 3.939 -15.341 4.672 1.00 97.75 98 TRP A O 1
ATOM 775 N N . HIS A 1 99 ? 3.524 -13.588 6.002 1.00 96.88 99 HIS A N 1
ATOM 776 C CA . HIS A 1 99 ? 4.928 -13.341 6.323 1.00 96.88 99 HIS A CA 1
ATOM 777 C C . HIS A 1 99 ? 5.061 -12.654 7.678 1.00 96.88 99 HIS A C 1
ATOM 779 O O . HIS A 1 99 ? 4.237 -11.813 8.021 1.00 96.88 99 HIS A O 1
ATOM 785 N N . TYR A 1 100 ? 6.117 -12.946 8.437 1.00 93.56 100 TYR A N 1
ATOM 786 C CA . TYR A 1 100 ? 6.329 -12.402 9.783 1.00 93.56 100 TYR A CA 1
ATOM 787 C C . TYR A 1 100 ? 7.044 -11.038 9.778 1.00 93.56 100 TYR A C 1
ATOM 789 O O . TYR A 1 100 ? 8.080 -10.850 10.416 1.00 93.56 100 TYR A O 1
ATOM 797 N N . TYR A 1 101 ? 6.521 -10.073 9.014 1.00 93.75 101 TYR A N 1
ATOM 798 C CA . TYR A 1 101 ? 7.073 -8.717 8.998 1.00 93.75 101 TYR A CA 1
ATOM 799 C C . TYR A 1 101 ? 6.752 -7.965 10.290 1.00 93.75 101 TYR A C 1
ATOM 801 O O . TYR A 1 101 ? 5.682 -8.112 10.879 1.00 93.75 101 TYR A O 1
ATOM 809 N N . PHE A 1 102 ? 7.686 -7.113 10.715 1.00 91.88 102 PHE A N 1
ATOM 810 C CA . PHE A 1 102 ? 7.627 -6.460 12.019 1.00 91.88 102 PHE A CA 1
ATOM 811 C C . PHE A 1 102 ? 6.327 -5.679 12.273 1.00 91.88 102 PHE A C 1
ATOM 813 O O . PHE A 1 102 ? 5.798 -5.745 13.378 1.00 91.88 102 PHE A O 1
ATOM 820 N N . MET A 1 103 ? 5.829 -4.933 11.281 1.00 90.19 103 MET A N 1
ATOM 821 C CA . MET A 1 103 ? 4.574 -4.186 11.428 1.00 90.19 103 MET A CA 1
ATOM 822 C C . MET A 1 103 ? 3.362 -5.113 11.323 1.00 90.19 103 MET A C 1
ATOM 824 O O . MET A 1 103 ? 2.440 -5.011 12.125 1.00 90.19 103 MET A O 1
ATOM 828 N N . ALA A 1 104 ? 3.393 -6.047 10.369 1.00 90.75 104 ALA A N 1
ATOM 829 C CA . ALA A 1 104 ? 2.268 -6.923 10.046 1.00 90.75 104 ALA A CA 1
ATOM 830 C C . ALA A 1 104 ? 1.895 -7.898 11.180 1.00 90.75 104 ALA A C 1
ATOM 832 O O . ALA A 1 104 ? 0.758 -8.359 11.246 1.00 90.75 104 ALA A O 1
ATOM 833 N N . ARG A 1 105 ? 2.826 -8.179 12.103 1.00 91.38 105 ARG A N 1
ATOM 834 C CA . ARG A 1 105 ? 2.584 -8.993 13.311 1.00 91.38 105 ARG A CA 1
ATOM 835 C C . ARG A 1 105 ? 1.914 -8.241 14.465 1.00 91.38 105 ARG A C 1
ATOM 837 O O . ARG A 1 105 ? 1.655 -8.859 15.494 1.00 91.38 105 ARG A O 1
ATOM 844 N N . SER A 1 106 ? 1.698 -6.927 14.352 1.00 91.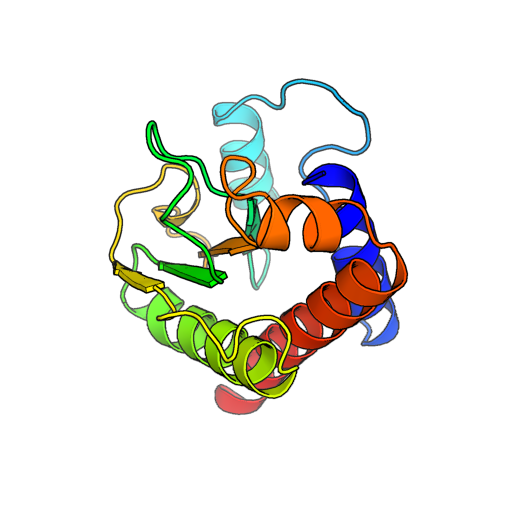19 106 SER A N 1
ATOM 845 C CA . SER A 1 106 ? 0.978 -6.169 15.381 1.00 91.19 106 SER A CA 1
ATOM 846 C C . SER A 1 106 ? -0.429 -6.727 15.549 1.00 91.19 106 SER A C 1
ATOM 848 O O . SER A 1 106 ? -1.119 -6.961 14.559 1.00 91.19 106 SER A O 1
ATOM 850 N N . SER A 1 107 ? -0.851 -6.923 16.801 1.00 90.88 107 SER A N 1
ATOM 851 C CA . SER A 1 107 ? -2.160 -7.493 17.100 1.00 90.88 107 SER A CA 1
ATOM 852 C C . SER A 1 107 ? -3.250 -6.461 17.434 1.00 90.88 107 SER A C 1
ATOM 854 O O . SER A 1 107 ? -4.364 -6.843 17.784 1.00 90.88 107 SER A O 1
ATOM 856 N N . VAL A 1 108 ? -2.920 -5.166 17.377 1.00 95.19 108 VAL A N 1
ATOM 857 C CA . VAL A 1 108 ? -3.807 -4.069 17.815 1.00 95.19 108 VAL A CA 1
ATOM 858 C C . VAL A 1 108 ? -4.946 -3.819 16.824 1.00 95.19 108 VAL A C 1
ATOM 860 O O . VAL A 1 108 ? -6.038 -3.450 17.234 1.00 95.19 108 VAL A O 1
ATOM 863 N N . CYS A 1 109 ? -4.684 -4.017 15.534 1.00 95.69 109 CYS A N 1
ATOM 864 C CA . CYS A 1 109 ? -5.621 -3.818 14.432 1.00 95.69 109 CYS A CA 1
ATOM 865 C C . CYS A 1 109 ? -5.188 -4.674 13.233 1.00 95.69 109 CYS A C 1
ATOM 867 O O . CYS A 1 109 ? -4.056 -5.171 13.231 1.00 95.69 109 CYS A O 1
ATOM 869 N N . PRO A 1 110 ? -6.039 -4.858 12.209 1.00 96.88 110 PRO A N 1
ATOM 870 C CA . PRO A 1 110 ? -5.616 -5.410 10.929 1.00 96.88 110 PRO A CA 1
ATOM 871 C C . PRO A 1 110 ? -4.425 -4.632 10.359 1.00 96.88 110 PRO A C 1
ATOM 873 O O . PRO A 1 110 ? -4.493 -3.413 10.197 1.00 96.88 110 PRO A O 1
ATOM 876 N N . VAL A 1 111 ? -3.337 -5.337 10.041 1.00 97.38 111 VAL A N 1
ATOM 877 C CA . VAL A 1 111 ? -2.158 -4.740 9.407 1.00 97.38 111 VAL A CA 1
ATOM 878 C C . VAL A 1 111 ? -1.860 -5.442 8.094 1.00 97.38 111 VAL A C 1
ATOM 880 O O . VAL A 1 111 ? -1.575 -6.641 8.062 1.00 97.38 111 VAL A O 1
ATOM 883 N N . VAL A 1 112 ? -1.869 -4.667 7.014 1.00 98.44 112 VAL A N 1
ATOM 884 C CA . VAL A 1 112 ? -1.502 -5.129 5.674 1.00 98.44 112 VAL A CA 1
ATOM 885 C C . VAL A 1 112 ? -0.203 -4.464 5.261 1.00 98.44 112 VAL A C 1
ATOM 887 O O . VAL A 1 112 ? -0.047 -3.253 5.398 1.00 98.44 112 VAL A O 1
ATOM 890 N N . LEU A 1 113 ? 0.739 -5.252 4.750 1.00 98.38 113 LEU A N 1
ATOM 891 C CA . LEU A 1 113 ? 1.949 -4.738 4.118 1.00 98.38 113 LEU A CA 1
ATOM 892 C C . LEU A 1 113 ? 1.840 -4.928 2.612 1.00 98.38 113 LEU A C 1
ATOM 894 O O . LEU A 1 113 ? 1.610 -6.038 2.141 1.00 98.38 113 LEU A O 1
ATOM 898 N N . THR A 1 114 ? 2.025 -3.848 1.862 1.00 98.62 114 THR A N 1
ATOM 899 C CA . THR A 1 114 ? 1.989 -3.871 0.397 1.00 98.62 114 THR A CA 1
ATOM 900 C C . THR A 1 114 ? 3.367 -3.636 -0.185 1.00 98.62 114 THR A C 1
ATOM 902 O O . THR A 1 114 ? 4.027 -2.679 0.213 1.00 98.62 114 THR A O 1
ATOM 905 N N . GLU A 1 115 ? 3.738 -4.432 -1.177 1.00 98.31 115 GLU A N 1
ATOM 906 C CA . GLU A 1 115 ? 4.914 -4.243 -2.020 1.00 98.31 115 GLU A CA 1
ATOM 907 C C . GLU A 1 115 ? 4.467 -3.780 -3.414 1.00 98.31 115 GLU A C 1
ATOM 909 O O . GLU A 1 115 ? 3.860 -4.535 -4.168 1.00 98.31 115 GLU A O 1
ATOM 914 N N . ASN A 1 116 ? 4.720 -2.516 -3.755 1.00 98.19 116 ASN A N 1
ATOM 915 C CA . ASN A 1 116 ? 4.093 -1.817 -4.887 1.00 98.19 116 ASN A CA 1
ATOM 916 C C . ASN A 1 116 ? 4.923 -1.854 -6.184 1.00 98.19 116 ASN A C 1
ATOM 918 O O . ASN A 1 116 ? 5.051 -0.840 -6.886 1.00 98.19 116 ASN A O 1
ATOM 922 N N . GLY A 1 117 ? 5.487 -3.023 -6.486 1.00 97.69 117 GLY A N 1
ATOM 923 C CA . GLY A 1 117 ? 6.482 -3.234 -7.537 1.00 97.69 117 GLY A CA 1
ATOM 924 C C . GLY A 1 117 ? 7.885 -3.463 -6.975 1.00 97.69 117 GLY A C 1
ATOM 925 O O . GLY A 1 117 ? 8.166 -3.137 -5.818 1.00 97.69 117 GLY A O 1
ATOM 926 N N . PHE A 1 118 ? 8.773 -4.004 -7.805 1.00 97.88 118 PHE A N 1
ATOM 927 C CA . PHE A 1 118 ? 10.179 -4.242 -7.499 1.00 97.88 118 PHE A CA 1
ATOM 928 C C . PHE A 1 118 ? 11.048 -3.092 -8.013 1.00 97.88 118 PHE A C 1
ATOM 930 O O . PHE A 1 118 ? 11.149 -2.871 -9.215 1.00 97.88 118 PHE A O 1
ATOM 937 N N . ILE A 1 119 ? 11.761 -2.400 -7.119 1.00 97.75 119 ILE A N 1
ATOM 938 C CA . ILE A 1 119 ? 12.726 -1.349 -7.501 1.00 97.75 119 ILE A CA 1
ATOM 939 C C . ILE A 1 119 ? 13.845 -1.916 -8.391 1.00 97.75 119 ILE A C 1
ATOM 941 O O . ILE A 1 119 ? 14.401 -1.195 -9.213 1.00 97.75 119 ILE A O 1
ATOM 945 N N . SER A 1 120 ? 14.171 -3.203 -8.245 1.00 97.75 120 SER A N 1
ATOM 946 C CA . SER A 1 120 ? 15.190 -3.881 -9.052 1.00 97.75 120 SER A CA 1
ATOM 947 C C . SER A 1 120 ? 14.728 -4.235 -10.471 1.00 97.75 120 SER A C 1
ATOM 949 O O . SER A 1 120 ? 15.570 -4.574 -11.303 1.00 97.75 120 SER A O 1
ATOM 951 N N . ASN A 1 121 ? 13.427 -4.172 -10.771 1.00 97.69 121 ASN A N 1
ATOM 952 C CA . ASN A 1 121 ? 12.896 -4.455 -12.101 1.00 97.69 121 ASN A CA 1
ATOM 953 C C . ASN A 1 121 ? 12.664 -3.154 -12.889 1.00 97.69 121 ASN A C 1
ATOM 955 O O . ASN A 1 121 ? 11.960 -2.275 -12.397 1.00 97.69 121 ASN A O 1
ATOM 959 N N . PRO A 1 122 ? 13.186 -3.023 -14.123 1.00 96.88 122 PRO A N 1
ATOM 960 C CA . PRO A 1 122 ? 13.055 -1.792 -14.903 1.00 96.88 122 PRO A CA 1
ATOM 961 C C . PRO A 1 122 ? 11.606 -1.365 -15.179 1.00 96.88 122 PRO A C 1
ATOM 963 O O . PRO A 1 122 ? 11.284 -0.185 -15.068 1.00 96.88 122 PRO A O 1
ATOM 966 N N . THR A 1 123 ? 10.715 -2.305 -15.509 1.00 96.06 123 THR A N 1
ATOM 967 C CA . THR A 1 123 ? 9.307 -2.007 -15.818 1.00 96.06 123 THR A CA 1
ATOM 968 C C . THR A 1 123 ? 8.561 -1.491 -14.589 1.00 96.06 123 THR A C 1
ATOM 970 O O . THR A 1 123 ? 7.868 -0.470 -14.664 1.00 96.06 123 THR A O 1
ATOM 973 N N . ASP A 1 124 ? 8.742 -2.149 -13.444 1.00 97.38 124 ASP A N 1
ATOM 974 C CA . ASP A 1 124 ? 8.177 -1.689 -12.177 1.00 97.38 124 ASP A CA 1
ATOM 975 C C . ASP A 1 124 ? 8.796 -0.360 -11.748 1.00 97.38 124 ASP A C 1
ATOM 977 O O . ASP A 1 124 ? 8.069 0.534 -11.323 1.00 97.38 124 ASP A O 1
ATOM 981 N N . PHE A 1 125 ? 10.109 -0.181 -11.905 1.00 97.50 125 PHE A N 1
ATOM 982 C CA . PHE A 1 125 ? 10.794 1.058 -11.548 1.00 97.50 125 PHE A CA 1
ATOM 983 C C . PHE A 1 125 ? 10.250 2.270 -12.316 1.00 97.50 125 PHE A C 1
ATOM 985 O O . PHE A 1 125 ? 9.985 3.31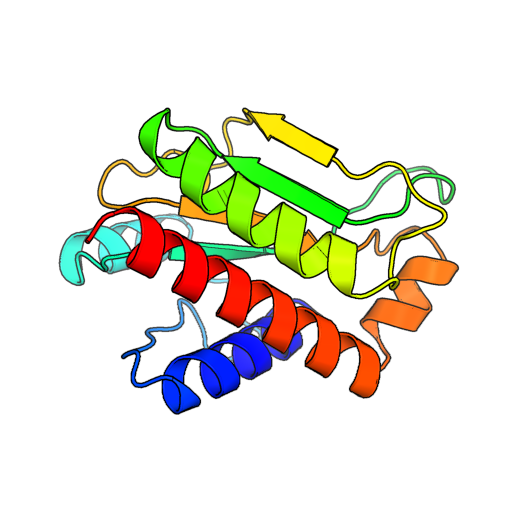0 -11.708 1.00 97.50 125 PHE A O 1
ATOM 992 N N . GLU A 1 126 ? 9.982 2.136 -13.619 1.00 97.25 126 GLU A N 1
ATOM 993 C CA . GLU A 1 126 ? 9.282 3.181 -14.377 1.00 97.25 126 GLU A CA 1
ATOM 994 C C . GLU A 1 126 ? 7.869 3.423 -13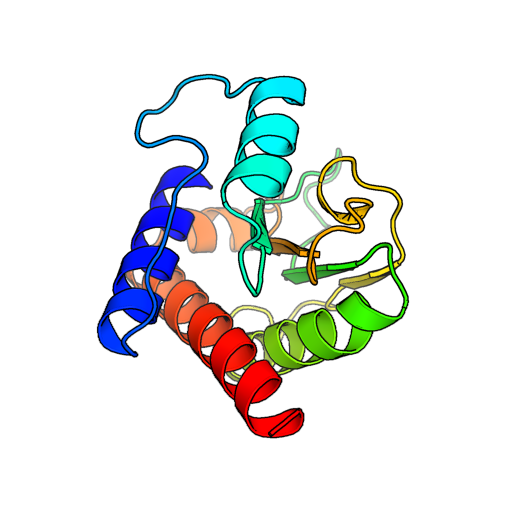.832 1.00 97.25 126 GLU A C 1
ATOM 996 O O . GLU A 1 126 ? 7.459 4.569 -13.646 1.00 97.25 126 GLU A O 1
ATOM 1001 N N . SER A 1 127 ? 7.136 2.364 -13.469 1.00 96.62 127 SER A N 1
ATOM 1002 C CA . SER A 1 127 ? 5.834 2.524 -12.815 1.00 96.62 127 SER A CA 1
ATOM 1003 C C . SER A 1 127 ? 5.902 3.195 -11.441 1.00 96.62 127 SER A C 1
ATOM 1005 O O . SER A 1 127 ? 4.917 3.813 -11.036 1.00 96.62 127 SER A O 1
ATOM 1007 N N . ILE A 1 128 ? 6.989 3.021 -10.693 1.00 97.50 128 ILE A N 1
ATOM 1008 C CA . ILE A 1 128 ? 7.184 3.585 -9.353 1.00 97.50 128 ILE A CA 1
ATOM 1009 C C . ILE A 1 128 ? 7.470 5.086 -9.435 1.00 97.50 128 ILE A C 1
ATOM 1011 O O . ILE A 1 128 ? 7.073 5.831 -8.538 1.00 97.50 128 ILE A O 1
ATOM 1015 N N . LYS A 1 129 ? 8.127 5.545 -10.503 1.00 97.00 129 LYS A N 1
ATOM 1016 C CA . LYS A 1 129 ? 8.394 6.971 -10.745 1.00 97.00 129 LYS A CA 1
ATOM 1017 C C . LYS A 1 129 ? 7.190 7.724 -11.314 1.00 97.00 129 LYS A C 1
ATOM 1019 O O . LYS A 1 129 ? 7.094 8.932 -11.128 1.00 97.00 129 LYS A O 1
ATOM 1024 N N . ASP A 1 130 ? 6.285 7.026 -11.992 1.00 98.06 130 ASP A N 1
ATOM 1025 C CA . ASP A 1 130 ? 5.138 7.634 -12.666 1.00 98.06 130 ASP A CA 1
ATOM 1026 C C . ASP A 1 130 ? 4.050 8.105 -11.679 1.00 98.06 130 ASP A C 1
ATOM 1028 O O . ASP A 1 130 ? 3.497 7.326 -10.895 1.00 98.06 130 ASP A O 1
ATOM 1032 N N . ASP A 1 131 ? 3.726 9.399 -11.701 1.00 97.88 131 ASP A N 1
ATOM 1033 C CA . ASP A 1 131 ? 2.758 9.995 -10.772 1.00 97.88 131 ASP A CA 1
ATOM 1034 C C . ASP A 1 131 ? 1.316 9.504 -11.001 1.00 97.88 131 ASP A C 1
ATOM 1036 O O . ASP A 1 131 ? 0.565 9.273 -10.043 1.00 97.88 131 ASP A O 1
ATOM 1040 N N . GLY A 1 132 ? 0.941 9.286 -12.264 1.00 98.00 132 GLY A N 1
ATOM 1041 C CA . GLY A 1 132 ? -0.377 8.790 -12.653 1.00 98.00 132 GLY A CA 1
ATOM 1042 C C . GLY A 1 132 ? -0.609 7.371 -12.139 1.00 98.00 132 GLY A C 1
ATOM 1043 O O . GLY A 1 132 ? -1.615 7.103 -11.478 1.00 98.00 132 GLY A O 1
ATOM 1044 N N . LYS A 1 133 ? 0.365 6.479 -12.333 1.00 97.69 133 LYS A N 1
ATOM 1045 C CA . LYS A 1 133 ? 0.345 5.111 -11.805 1.00 97.69 133 LYS A CA 1
ATOM 1046 C C . LYS A 1 133 ? 0.367 5.099 -10.283 1.00 97.69 133 LYS A C 1
ATOM 1048 O O . LYS A 1 133 ? -0.381 4.330 -9.691 1.00 97.69 133 LYS A O 1
ATOM 1053 N N . ASN A 1 134 ? 1.135 5.970 -9.626 1.00 98.12 134 ASN A N 1
ATOM 1054 C CA . ASN A 1 134 ? 1.069 6.102 -8.166 1.00 98.12 134 ASN A CA 1
ATOM 1055 C C . ASN A 1 134 ? -0.321 6.546 -7.679 1.00 98.12 134 ASN A C 1
ATOM 1057 O O . ASN A 1 134 ? -0.798 6.064 -6.654 1.00 98.12 134 ASN A O 1
ATOM 1061 N N . THR A 1 135 ? -1.000 7.422 -8.421 1.00 98.50 135 THR A N 1
ATOM 1062 C CA . THR A 1 135 ? -2.379 7.836 -8.116 1.00 98.50 135 THR A CA 1
ATOM 1063 C C . THR A 1 135 ? -3.371 6.685 -8.309 1.00 98.50 135 THR A C 1
ATOM 1065 O O . THR A 1 135 ? -4.253 6.490 -7.473 1.00 98.50 135 THR A O 1
ATOM 1068 N N . LEU A 1 136 ? -3.212 5.878 -9.363 1.00 98.31 136 LEU A N 1
ATOM 1069 C CA . LEU A 1 136 ? -4.015 4.670 -9.578 1.00 98.31 136 LEU A CA 1
ATOM 1070 C C . LEU A 1 136 ? -3.803 3.632 -8.463 1.00 98.31 136 LEU A C 1
ATOM 1072 O O . LEU A 1 136 ? -4.784 3.144 -7.903 1.00 98.31 136 LEU A O 1
ATOM 1076 N N . LYS A 1 137 ? -2.545 3.360 -8.081 1.00 98.50 137 LYS A N 1
ATOM 1077 C CA . LYS A 1 137 ? -2.193 2.478 -6.950 1.00 98.50 137 LYS A CA 1
ATOM 1078 C C . LYS A 1 137 ? -2.841 2.960 -5.650 1.00 98.50 137 LYS A C 1
ATOM 1080 O O . LYS A 1 137 ? -3.469 2.174 -4.949 1.00 98.50 137 LYS A O 1
ATOM 1085 N N . ALA A 1 138 ? -2.739 4.256 -5.350 1.00 98.81 138 ALA A N 1
ATOM 1086 C CA . ALA A 1 138 ? -3.322 4.838 -4.145 1.00 98.81 138 ALA A CA 1
ATOM 1087 C C . ALA A 1 138 ? -4.847 4.681 -4.087 1.00 98.81 138 ALA A C 1
ATOM 1089 O O . ALA A 1 138 ? -5.376 4.265 -3.058 1.00 98.81 138 ALA A O 1
ATOM 1090 N N . LYS A 1 139 ? -5.544 4.949 -5.199 1.00 98.81 139 LYS A N 1
ATOM 1091 C CA . LYS A 1 139 ? -6.998 4.755 -5.309 1.00 98.81 139 LYS A CA 1
ATOM 1092 C C . LYS A 1 139 ? -7.399 3.300 -5.099 1.00 98.81 139 LYS A C 1
ATOM 1094 O O . LYS A 1 139 ? -8.366 3.042 -4.391 1.00 98.81 139 LYS A O 1
ATOM 1099 N N . ALA A 1 140 ? -6.670 2.362 -5.699 1.00 98.69 140 ALA A N 1
ATOM 1100 C CA . ALA A 1 140 ? -6.939 0.937 -5.547 1.00 98.69 140 ALA A CA 1
ATOM 1101 C C . ALA A 1 140 ? -6.747 0.468 -4.099 1.00 98.69 140 ALA A C 1
ATOM 1103 O O . ALA A 1 140 ? -7.632 -0.173 -3.541 1.00 98.69 140 ALA A O 1
ATOM 1104 N N . ILE A 1 141 ? -5.646 0.862 -3.455 1.00 98.81 141 ILE A N 1
ATOM 1105 C CA . ILE A 1 141 ? -5.393 0.531 -2.048 1.00 98.81 141 ILE A CA 1
ATOM 1106 C C . ILE A 1 141 ? -6.475 1.131 -1.142 1.00 98.81 141 ILE A C 1
ATOM 1108 O O . ILE A 1 141 ? -7.021 0.416 -0.307 1.00 98.81 141 ILE A O 1
ATOM 1112 N N . ALA A 1 142 ? -6.830 2.408 -1.325 1.00 98.81 142 ALA A N 1
ATOM 1113 C CA . ALA A 1 142 ? -7.876 3.061 -0.535 1.00 98.81 142 ALA A CA 1
ATOM 1114 C C . ALA A 1 142 ? -9.245 2.382 -0.711 1.00 98.81 142 ALA A C 1
ATOM 1116 O O . ALA A 1 142 ? -9.927 2.115 0.276 1.00 98.81 142 ALA A O 1
ATOM 1117 N N . ARG A 1 143 ? -9.615 2.018 -1.947 1.00 98.75 143 ARG A N 1
ATOM 1118 C CA . ARG A 1 143 ? -10.833 1.239 -2.225 1.00 98.75 143 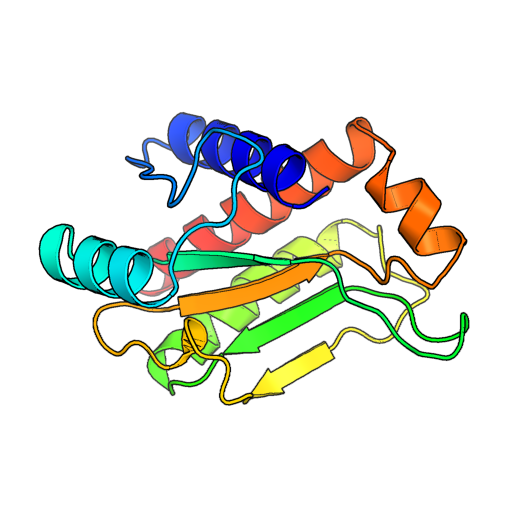ARG A CA 1
ATOM 1119 C C . ARG A 1 143 ? -10.797 -0.137 -1.574 1.00 98.75 143 ARG A C 1
ATOM 1121 O O . ARG A 1 143 ? -11.793 -0.539 -0.999 1.00 98.75 143 ARG A O 1
ATOM 1128 N N . GLY A 1 144 ? -9.661 -0.832 -1.603 1.00 98.69 144 GLY A N 1
ATOM 1129 C CA . GLY A 1 144 ? -9.535 -2.142 -0.958 1.00 98.69 144 GLY A CA 1
ATOM 1130 C C . GLY A 1 144 ? -9.713 -2.060 0.557 1.00 98.69 144 GLY A C 1
ATOM 1131 O O . GLY A 1 144 ? -10.342 -2.923 1.161 1.00 98.69 144 GLY A O 1
ATOM 1132 N N . ILE A 1 145 ? -9.219 -0.985 1.174 1.00 98.62 145 ILE A N 1
ATOM 1133 C CA . ILE A 1 145 ? -9.456 -0.708 2.595 1.00 98.62 145 ILE A CA 1
ATOM 1134 C C . ILE A 1 145 ? -10.946 -0.422 2.848 1.00 98.62 145 ILE A C 1
ATOM 1136 O O . ILE A 1 145 ? -11.520 -0.984 3.779 1.00 98.62 145 ILE A O 1
ATOM 1140 N N . ALA A 1 146 ? -11.590 0.400 2.016 1.00 98.44 146 ALA A N 1
ATOM 1141 C CA . ALA A 1 146 ? -13.019 0.693 2.138 1.00 98.44 146 ALA A CA 1
ATOM 1142 C C . ALA A 1 146 ? -13.894 -0.563 1.962 1.00 98.44 146 ALA A C 1
ATOM 1144 O O . ALA A 1 146 ? -14.793 -0.807 2.764 1.00 98.44 146 ALA A O 1
ATOM 1145 N N . ASP A 1 147 ? -13.594 -1.403 0.969 1.00 98.50 147 ASP A N 1
ATOM 1146 C CA . ASP A 1 147 ? -14.294 -2.667 0.726 1.00 98.50 147 ASP A CA 1
ATOM 1147 C C . ASP A 1 147 ? -14.151 -3.630 1.908 1.00 98.50 147 ASP A C 1
ATOM 1149 O O . ASP A 1 147 ? -15.118 -4.291 2.289 1.00 98.50 147 ASP A O 1
ATOM 1153 N N . TYR A 1 148 ? -12.968 -3.680 2.533 1.00 98.25 148 TYR A N 1
ATOM 1154 C CA . TYR A 1 148 ? -12.773 -4.447 3.759 1.00 98.25 148 TYR A CA 1
ATOM 1155 C C . TYR A 1 148 ? -13.730 -3.987 4.863 1.00 98.25 148 TYR A C 1
ATOM 1157 O O . TYR A 1 148 ? -14.423 -4.836 5.428 1.00 98.25 148 TYR A O 1
ATOM 1165 N N . PHE A 1 149 ? -13.820 -2.679 5.127 1.00 97.31 149 PHE A N 1
ATOM 1166 C CA . PHE A 1 149 ? -14.739 -2.134 6.131 1.00 97.31 149 PHE A CA 1
ATOM 1167 C C . PHE A 1 149 ? -16.208 -2.413 5.799 1.00 97.31 149 PHE A C 1
ATOM 1169 O O . PHE A 1 149 ? -16.940 -2.880 6.665 1.00 97.31 149 PHE A O 1
ATOM 1176 N N . ASN A 1 150 ? -16.623 -2.234 4.544 1.00 97.00 150 ASN A N 1
ATOM 1177 C CA . ASN A 1 150 ? -17.985 -2.557 4.101 1.00 97.00 150 ASN A CA 1
ATOM 1178 C C . ASN A 1 150 ? -18.322 -4.051 4.269 1.00 97.00 150 ASN A C 1
ATOM 1180 O O . ASN A 1 150 ? -19.480 -4.416 4.427 1.00 97.00 150 ASN A O 1
ATOM 1184 N N . SER A 1 151 ? -17.319 -4.933 4.233 1.00 96.44 151 SER A N 1
ATOM 1185 C CA . SER A 1 151 ? -17.511 -6.384 4.350 1.00 96.44 151 SER A CA 1
ATOM 1186 C C . SER A 1 151 ? -17.670 -6.912 5.781 1.00 96.44 151 SER A C 1
ATOM 1188 O O . SER A 1 151 ? -17.833 -8.126 5.954 1.00 96.44 151 SER A O 1
ATOM 1190 N N . ILE A 1 152 ? -17.486 -6.056 6.789 1.00 91.69 152 ILE A N 1
ATOM 1191 C CA . ILE A 1 152 ? -17.530 -6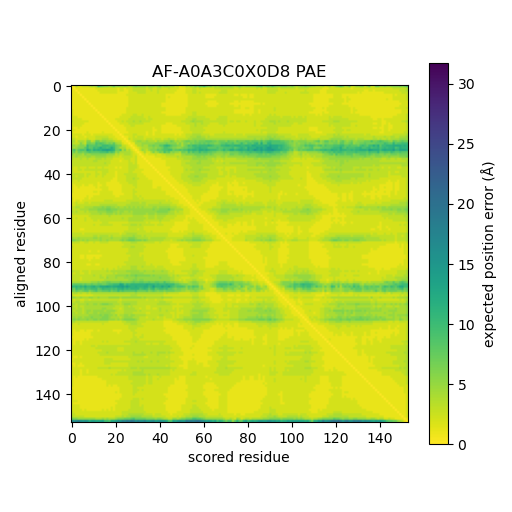.411 8.219 1.00 91.69 152 ILE A CA 1
ATOM 1192 C C . ILE A 1 152 ? -18.567 -5.595 9.003 1.00 91.69 152 ILE A C 1
ATOM 1194 O O . ILE A 1 152 ? -18.611 -5.706 10.228 1.00 91.69 152 ILE A O 1
ATOM 1198 N N . GLN A 1 153 ? -19.351 -4.774 8.303 1.00 72.44 153 GLN A N 1
ATOM 1199 C CA . GLN A 1 153 ? -20.522 -4.082 8.840 1.00 72.44 153 GLN A CA 1
ATOM 1200 C C . GLN A 1 153 ? -21.731 -5.015 8.920 1.00 72.44 153 GLN A C 1
ATOM 1202 O O . GLN A 1 153 ? -21.822 -5.948 8.087 1.00 72.44 153 GLN A O 1
#